Protein AF-A0A8J2UKG7-F1 (afdb_monomer_lite)

pLDDT: mean 88.32, std 14.39, range [40.34, 97.06]

Radius of gyration: 12.2 Å; chains: 1; bounding box: 22×23×39 Å

Sequence (58 aa):
MTYYLIYQENELRLIPIRTEQEEDFCQRFAQRILASGTSPLEALQVFDALPLVFCDGL

Structure (mmCIF, N/CA/C/O backbone):
data_AF-A0A8J2UKG7-F1
#
_entry.id   AF-A0A8J2UKG7-F1
#
loop_
_atom_site.group_PDB
_atom_site.id
_atom_site.type_symbol
_atom_site.label_atom_id
_atom_site.label_alt_id
_atom_site.label_comp_id
_atom_site.label_asym_id
_atom_site.label_entity_id
_atom_site.label_seq_id
_atom_site.pdbx_PDB_ins_code
_atom_site.Cartn_x
_atom_site.Cartn_y
_atom_site.Cartn_z
_atom_site.occupancy
_atom_site.B_iso_or_equiv
_atom_site.auth_seq_id
_atom_site.auth_comp_id
_atom_site.auth_asym_id
_atom_site.auth_atom_id
_atom_site.pdbx_PDB_model_num
ATOM 1 N N . MET 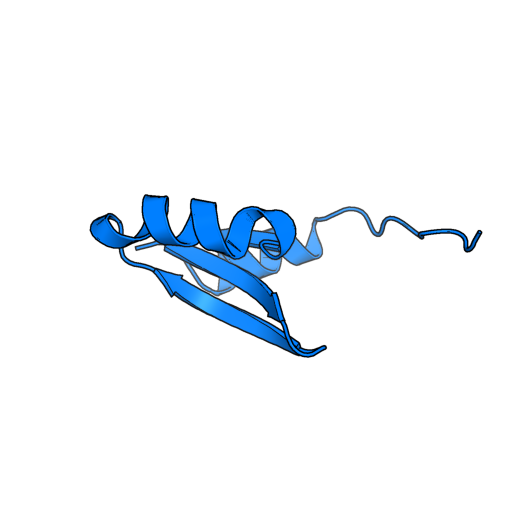A 1 1 ? -0.862 1.700 11.507 1.00 89.88 1 MET A N 1
ATOM 2 C CA . MET A 1 1 ? -1.778 1.918 10.367 1.00 89.88 1 MET A CA 1
ATOM 3 C C . MET A 1 1 ? -0.908 2.180 9.164 1.00 89.88 1 MET A C 1
ATOM 5 O O . MET A 1 1 ? -0.040 3.039 9.248 1.00 89.88 1 MET A O 1
ATOM 9 N N . THR A 1 2 ? -1.109 1.403 8.112 1.00 95.12 2 THR A N 1
ATOM 10 C CA . THR A 1 2 ? -0.234 1.324 6.943 1.00 95.12 2 THR A CA 1
ATOM 11 C C . THR A 1 2 ? -1.098 1.531 5.708 1.00 95.12 2 THR A C 1
ATOM 13 O O . THR A 1 2 ? -2.202 0.999 5.620 1.00 95.12 2 THR A O 1
ATOM 16 N N . TYR A 1 3 ? -0.641 2.345 4.770 1.00 97.06 3 TYR A N 1
ATOM 17 C CA . TYR A 1 3 ? -1.323 2.613 3.513 1.00 97.06 3 TYR A CA 1
ATOM 18 C C . TYR A 1 3 ? -0.693 1.754 2.433 1.00 97.06 3 TYR A C 1
ATOM 20 O O . TYR A 1 3 ? 0.509 1.852 2.206 1.00 97.06 3 TYR A O 1
ATOM 28 N N . TYR A 1 4 ? -1.502 0.943 1.763 1.00 96.50 4 TYR A N 1
ATOM 29 C CA . TYR A 1 4 ? -1.067 0.116 0.645 1.00 96.50 4 TYR A CA 1
ATOM 30 C C . TYR A 1 4 ? -1.615 0.674 -0.656 1.00 96.50 4 TYR A C 1
ATOM 32 O O . TYR A 1 4 ? -2.815 0.930 -0.769 1.00 96.50 4 TYR A O 1
ATOM 40 N N . LEU A 1 5 ? -0.744 0.836 -1.643 1.00 96.12 5 LEU A N 1
ATOM 41 C CA . LEU A 1 5 ? -1.138 1.091 -3.016 1.00 96.12 5 LEU A CA 1
ATOM 42 C C . LEU A 1 5 ? -1.254 -0.251 -3.736 1.00 96.12 5 LEU A C 1
ATOM 44 O O . LEU A 1 5 ? -0.278 -1.000 -3.806 1.00 96.12 5 LEU A O 1
ATOM 48 N N . ILE A 1 6 ? -2.438 -0.555 -4.261 1.00 95.62 6 ILE A N 1
ATOM 49 C CA . ILE A 1 6 ? -2.694 -1.776 -5.025 1.00 95.62 6 ILE A CA 1
ATOM 50 C C . ILE A 1 6 ? -3.170 -1.461 -6.442 1.00 95.62 6 ILE A C 1
ATOM 52 O O . ILE A 1 6 ? -3.805 -0.430 -6.671 1.00 95.62 6 ILE A O 1
ATOM 56 N N . TYR A 1 7 ? -2.929 -2.385 -7.370 1.00 92.31 7 TYR A N 1
ATOM 57 C CA . TYR A 1 7 ? -3.569 -2.393 -8.684 1.00 92.31 7 TYR A CA 1
ATOM 58 C C . TYR A 1 7 ? -4.716 -3.404 -8.711 1.00 92.31 7 TYR A C 1
ATOM 60 O O . TYR A 1 7 ? -4.517 -4.606 -8.510 1.00 92.31 7 TYR A O 1
ATOM 68 N N . GLN A 1 8 ? -5.937 -2.928 -8.936 1.00 90.75 8 GLN A N 1
ATOM 69 C CA . GLN A 1 8 ? -7.127 -3.768 -9.001 1.00 90.75 8 GLN A CA 1
ATOM 70 C C . GLN A 1 8 ? -8.131 -3.172 -9.986 1.00 90.75 8 GLN A C 1
ATOM 72 O O . GLN A 1 8 ? -8.344 -1.969 -9.982 1.00 90.75 8 GLN A O 1
ATOM 77 N N . GLU A 1 9 ? -8.762 -4.018 -10.809 1.00 89.56 9 GLU A N 1
ATOM 78 C CA . GLU A 1 9 ? -9.815 -3.591 -11.755 1.00 89.56 9 GLU A CA 1
ATOM 79 C C . GLU A 1 9 ? -9.349 -2.500 -12.740 1.00 89.56 9 GLU A C 1
ATOM 81 O O . GLU A 1 9 ? -10.127 -1.659 -13.169 1.00 89.56 9 GLU A O 1
ATOM 86 N N . ASN A 1 10 ? -8.070 -2.546 -13.129 1.00 86.75 10 ASN A N 1
ATOM 87 C CA . ASN A 1 10 ? -7.387 -1.533 -13.941 1.00 86.75 10 ASN A CA 1
ATOM 88 C C . ASN A 1 10 ? -7.257 -0.145 -13.289 1.00 86.75 10 ASN A C 1
ATOM 90 O O . ASN A 1 10 ? -6.912 0.820 -13.971 1.00 86.75 10 ASN A O 1
ATOM 94 N N . GLU A 1 11 ? -7.455 -0.046 -11.975 1.00 91.94 11 GLU A N 1
ATOM 95 C CA . GLU A 1 11 ? -7.323 1.191 -11.210 1.00 91.94 11 GLU A CA 1
ATOM 96 C C . GLU A 1 11 ? -6.279 1.058 -10.091 1.00 91.94 11 GLU A C 1
ATOM 98 O O . GLU A 1 11 ? -6.104 0.002 -9.472 1.00 91.94 11 GLU A O 1
ATOM 103 N N . LEU A 1 12 ? -5.584 2.165 -9.810 1.00 92.81 12 LEU A N 1
ATOM 104 C CA . LEU A 1 12 ? -4.730 2.292 -8.632 1.00 92.81 12 LEU A CA 1
ATOM 105 C C . LEU A 1 12 ? -5.587 2.678 -7.430 1.00 92.81 12 LEU A C 1
ATOM 107 O O . LEU A 1 12 ? -6.291 3.688 -7.451 1.00 92.81 12 LEU A O 1
ATOM 111 N N . ARG A 1 13 ? -5.509 1.887 -6.360 1.00 95.12 13 ARG A N 1
ATOM 112 C CA . ARG A 1 13 ? 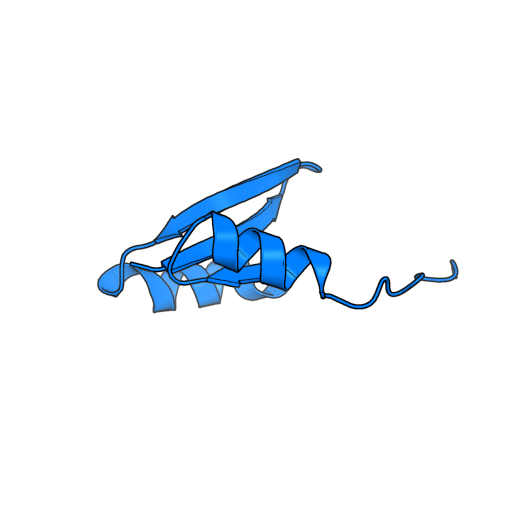-6.283 2.109 -5.136 1.00 95.12 13 ARG A CA 1
ATOM 113 C C . ARG A 1 13 ? -5.353 2.214 -3.944 1.00 95.12 13 ARG A C 1
ATOM 115 O O . ARG A 1 13 ? -4.524 1.336 -3.722 1.00 95.12 13 ARG A O 1
ATOM 122 N N . LEU A 1 14 ? -5.529 3.270 -3.157 1.00 95.88 14 LEU A N 1
ATOM 123 C CA . LEU A 1 14 ? -4.838 3.447 -1.887 1.00 95.88 14 LEU A CA 1
ATOM 124 C C . LEU A 1 14 ? -5.751 2.988 -0.749 1.00 95.88 14 LEU A C 1
ATOM 126 O O . LEU A 1 14 ? -6.821 3.561 -0.539 1.00 95.88 14 LEU A O 1
ATOM 130 N N . ILE A 1 15 ? -5.336 1.958 -0.019 1.00 95.56 15 ILE A N 1
ATOM 131 C CA . ILE A 1 15 ? -6.140 1.340 1.034 1.00 95.56 15 ILE A CA 1
ATOM 132 C C . ILE A 1 15 ? -5.443 1.529 2.385 1.00 95.56 15 ILE A C 1
ATOM 134 O O . ILE A 1 15 ? -4.325 1.044 2.568 1.00 95.56 15 ILE A O 1
ATOM 138 N N . PRO A 1 16 ? -6.084 2.217 3.345 1.00 96.94 16 PRO A N 1
ATOM 139 C CA . PRO A 1 16 ? -5.604 2.256 4.716 1.00 96.94 16 PRO A CA 1
ATOM 140 C C . PRO A 1 16 ? -5.902 0.933 5.432 1.00 96.94 16 PRO A C 1
ATOM 142 O O . PRO A 1 16 ? -7.058 0.528 5.538 1.00 96.94 16 PRO A O 1
ATOM 145 N N . ILE A 1 17 ? -4.871 0.295 5.977 1.00 96.31 17 ILE A N 1
ATOM 146 C CA . ILE A 1 17 ? -4.951 -0.977 6.695 1.00 96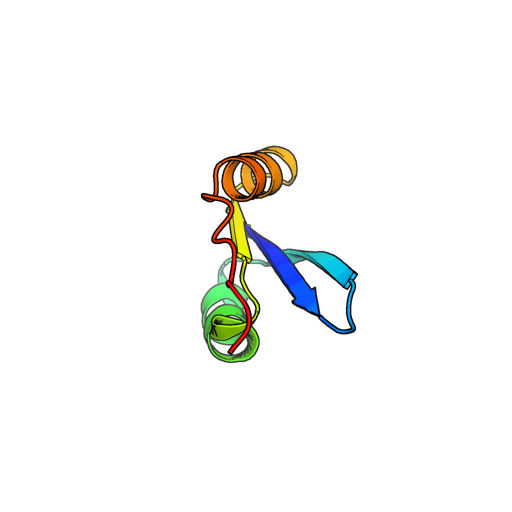.31 17 ILE A CA 1
ATOM 147 C C . ILE A 1 17 ? -4.469 -0.790 8.133 1.00 96.31 17 ILE A C 1
ATOM 149 O O . ILE A 1 17 ? -3.470 -0.120 8.416 1.00 96.31 17 ILE A O 1
ATOM 153 N N . ARG A 1 18 ? -5.221 -1.349 9.080 1.00 95.81 18 ARG A N 1
ATOM 154 C CA . ARG A 1 18 ? -4.815 -1.385 10.487 1.00 95.81 18 ARG A CA 1
ATOM 155 C C . ARG A 1 18 ? -3.849 -2.542 10.721 1.00 95.81 18 ARG A C 1
ATOM 157 O O . ARG A 1 18 ? -3.894 -3.531 10.000 1.00 95.81 18 ARG A O 1
ATOM 164 N N . THR A 1 19 ? -3.005 -2.425 11.741 1.00 93.38 19 THR A N 1
ATOM 165 C CA . THR A 1 19 ? -1.941 -3.403 12.017 1.00 93.38 19 THR A CA 1
ATOM 166 C C . THR A 1 19 ? -2.502 -4.807 12.249 1.00 93.38 19 THR A C 1
ATOM 168 O O . THR A 1 19 ? -1.942 -5.779 11.761 1.00 93.38 19 THR A O 1
ATOM 171 N N . GLU A 1 20 ? -3.659 -4.926 12.901 1.00 96.38 20 GLU A N 1
ATOM 172 C CA . GLU A 1 20 ? -4.330 -6.208 13.132 1.00 96.38 20 GLU A CA 1
ATOM 173 C C . GLU A 1 20 ? -4.899 -6.874 11.862 1.00 96.38 20 GLU A C 1
ATOM 175 O O . GLU A 1 20 ? -5.251 -8.045 11.901 1.00 96.38 20 GLU A O 1
ATOM 180 N N . GLN A 1 21 ? -4.997 -6.149 10.742 1.00 94.38 21 GLN A N 1
ATOM 181 C CA . GLN A 1 21 ? -5.499 -6.648 9.451 1.00 94.38 21 GLN A CA 1
ATOM 182 C C . GLN A 1 21 ? -4.385 -6.810 8.407 1.00 94.38 21 GLN A C 1
ATOM 184 O O . GLN A 1 21 ? -4.646 -7.243 7.284 1.00 94.38 21 GLN A O 1
ATOM 189 N N . GLU A 1 22 ? -3.158 -6.413 8.746 1.00 93.75 22 GLU A N 1
ATOM 190 C CA . GLU A 1 22 ? -2.051 -6.286 7.801 1.00 93.75 22 GLU A CA 1
ATOM 191 C C . GLU A 1 22 ? -1.619 -7.640 7.238 1.00 93.75 22 GLU A C 1
ATOM 193 O O . GLU A 1 22 ? -1.430 -7.771 6.031 1.00 93.75 22 GLU A O 1
ATOM 198 N N . GLU A 1 23 ? -1.543 -8.663 8.090 1.00 94.81 23 GLU A N 1
ATOM 199 C CA . GLU A 1 23 ? -1.154 -10.013 7.684 1.00 94.81 23 GLU A CA 1
ATOM 200 C C . GLU A 1 23 ? -2.154 -10.615 6.685 1.00 94.81 23 GLU A C 1
ATOM 202 O O . GLU A 1 23 ? -1.771 -10.996 5.577 1.00 94.81 23 GLU A O 1
ATOM 207 N N . ASP A 1 24 ? -3.447 -10.599 7.021 1.00 95.75 24 ASP A N 1
ATOM 208 C CA . ASP A 1 24 ? -4.520 -11.083 6.145 1.00 95.75 24 ASP A CA 1
ATOM 209 C C . ASP A 1 24 ? -4.580 -10.307 4.821 1.00 95.75 24 ASP A C 1
ATOM 211 O O . ASP A 1 24 ? -4.807 -10.882 3.750 1.00 95.75 24 ASP A O 1
ATOM 215 N N . PHE A 1 25 ? -4.383 -8.986 4.870 1.00 94.69 25 PHE A N 1
ATOM 216 C CA . PHE A 1 25 ? -4.368 -8.145 3.678 1.00 94.69 25 PHE A CA 1
ATOM 217 C C . PHE A 1 25 ? -3.188 -8.496 2.769 1.00 94.69 25 PHE A C 1
ATOM 219 O O . PHE A 1 25 ? -3.383 -8.761 1.581 1.00 94.69 25 PHE A O 1
ATOM 226 N N . CYS A 1 26 ? -1.978 -8.561 3.321 1.00 93.12 26 CYS A N 1
ATOM 227 C CA . CYS A 1 26 ? -0.777 -8.914 2.575 1.00 93.12 26 CYS A CA 1
ATOM 228 C C . CYS A 1 26 ? -0.888 -10.312 1.961 1.00 93.12 26 CYS A C 1
ATOM 230 O O . CYS A 1 26 ? -0.552 -10.476 0.792 1.00 93.12 26 CYS A O 1
ATOM 232 N N . GLN A 1 27 ? -1.442 -11.298 2.672 1.00 94.50 27 GLN A N 1
ATOM 233 C CA . GLN A 1 27 ? -1.664 -12.638 2.118 1.00 94.50 27 GLN A CA 1
ATOM 234 C C . GLN A 1 27 ? -2.634 -12.629 0.927 1.00 94.50 27 GLN A C 1
ATOM 236 O O . GLN A 1 27 ? -2.386 -13.284 -0.086 1.00 94.50 27 GLN A O 1
ATOM 241 N N . ARG A 1 28 ? -3.733 -11.869 1.010 1.00 93.62 28 ARG A N 1
ATOM 242 C CA . ARG A 1 28 ? -4.765 -11.825 -0.042 1.00 93.62 28 ARG A CA 1
ATOM 243 C C . ARG A 1 28 ? -4.374 -10.986 -1.255 1.00 93.62 28 ARG A C 1
ATOM 245 O O . ARG A 1 28 ? -4.818 -11.284 -2.363 1.00 93.62 28 ARG A O 1
ATOM 252 N N . PHE A 1 29 ? -3.591 -9.931 -1.052 1.00 91.88 29 PHE A N 1
ATOM 253 C CA . PHE A 1 29 ? -3.282 -8.929 -2.073 1.00 91.88 29 PHE A CA 1
ATOM 254 C C . PHE A 1 29 ? -1.799 -8.887 -2.461 1.00 91.88 29 PHE A C 1
ATOM 256 O O . PHE A 1 29 ? -1.432 -8.011 -3.236 1.00 91.88 29 PHE A O 1
ATOM 263 N N . ALA A 1 30 ? -0.968 -9.838 -2.013 1.00 89.50 30 ALA A N 1
ATOM 264 C CA . ALA A 1 30 ? 0.482 -9.879 -2.257 1.00 89.50 30 ALA A CA 1
ATOM 265 C C . ALA A 1 30 ? 0.889 -9.511 -3.694 1.00 89.50 30 ALA A C 1
ATOM 267 O O . ALA A 1 30 ? 1.735 -8.652 -3.897 1.00 89.50 30 ALA A O 1
ATOM 268 N N . GLN A 1 31 ? 0.251 -10.120 -4.700 1.00 89.19 31 GLN A N 1
ATOM 269 C CA . GLN A 1 31 ? 0.581 -9.902 -6.118 1.00 89.19 31 GLN A CA 1
ATOM 270 C C . GLN A 1 31 ? 0.057 -8.579 -6.696 1.00 89.19 31 GLN A C 1
ATOM 272 O O . GLN A 1 31 ? 0.369 -8.230 -7.830 1.00 89.19 31 GLN A O 1
ATOM 277 N N . ARG A 1 32 ? -0.796 -7.876 -5.952 1.00 92.69 32 ARG A N 1
ATOM 278 C CA . ARG A 1 32 ? -1.435 -6.620 -6.359 1.00 92.69 32 ARG A CA 1
ATOM 279 C C . ARG A 1 32 ? -0.861 -5.417 -5.629 1.00 92.69 32 ARG A C 1
ATOM 281 O O . ARG A 1 32 ? -1.114 -4.300 -6.067 1.00 92.69 32 ARG A O 1
ATOM 288 N N . ILE A 1 33 ? -0.148 -5.632 -4.524 1.00 94.44 33 ILE A N 1
ATOM 289 C CA . ILE A 1 33 ? 0.519 -4.577 -3.766 1.00 94.44 33 ILE A CA 1
ATOM 290 C C . ILE A 1 33 ? 1.695 -4.062 -4.586 1.00 94.44 33 ILE A C 1
ATOM 292 O O . ILE A 1 33 ? 2.589 -4.813 -4.960 1.00 94.44 33 ILE A O 1
ATOM 296 N N . LEU A 1 34 ? 1.669 -2.762 -4.850 1.00 94.38 34 LEU A N 1
ATOM 297 C CA . LEU A 1 34 ? 2.709 -2.054 -5.583 1.00 94.38 34 LEU A CA 1
ATOM 298 C C . LEU A 1 34 ? 3.648 -1.327 -4.624 1.00 94.38 34 LEU A C 1
ATOM 300 O O . LEU A 1 34 ? 4.859 -1.376 -4.789 1.00 94.38 34 LEU A O 1
ATOM 304 N N . ALA A 1 35 ? 3.090 -0.666 -3.610 1.00 94.88 35 ALA A N 1
ATOM 305 C CA . ALA A 1 35 ? 3.851 0.099 -2.630 1.00 94.88 35 ALA A CA 1
ATOM 306 C C . ALA A 1 35 ? 3.116 0.165 -1.288 1.00 94.88 35 ALA A C 1
ATOM 308 O O . ALA A 1 35 ? 1.905 -0.065 -1.210 1.00 94.88 35 ALA A O 1
ATOM 309 N N . SER A 1 36 ? 3.843 0.523 -0.233 1.00 95.69 36 SER A N 1
ATOM 310 C CA . SER A 1 36 ? 3.288 0.759 1.098 1.00 95.69 36 SER A CA 1
ATOM 311 C C . SER A 1 36 ? 3.976 1.931 1.789 1.00 95.69 36 SER A C 1
ATOM 313 O O . SER A 1 36 ? 5.142 2.202 1.519 1.00 95.69 36 SER A O 1
ATOM 315 N N . GLY A 1 37 ? 3.284 2.584 2.720 1.00 95.50 37 GLY A N 1
ATOM 316 C CA . GLY A 1 37 ? 3.848 3.645 3.554 1.00 95.50 37 GLY A CA 1
ATOM 317 C C . GLY A 1 37 ? 3.032 3.887 4.821 1.00 95.50 37 GLY A C 1
ATOM 318 O O . GLY A 1 37 ? 1.894 3.437 4.950 1.00 95.50 37 GLY A O 1
ATOM 319 N N . THR A 1 38 ? 3.589 4.628 5.770 1.00 95.62 38 THR A N 1
ATOM 320 C CA . THR A 1 38 ? 2.899 5.048 7.002 1.00 95.62 38 THR A CA 1
ATOM 321 C C . THR A 1 38 ? 1.941 6.222 6.771 1.00 95.62 38 THR A C 1
ATOM 323 O O . THR A 1 38 ? 1.093 6.518 7.614 1.00 95.62 38 THR A O 1
ATOM 326 N N . SER A 1 39 ? 2.016 6.855 5.597 1.00 96.06 39 SER A N 1
ATOM 327 C CA . SER A 1 39 ? 1.100 7.899 5.134 1.00 96.06 39 SER A CA 1
ATOM 328 C C . SER A 1 39 ? 0.731 7.714 3.653 1.00 96.06 39 SER A C 1
ATOM 330 O O . SER A 1 39 ? 1.473 7.055 2.918 1.00 96.06 39 SER A O 1
ATOM 332 N N . PRO A 1 40 ? -0.371 8.328 3.174 1.00 94.62 40 PRO A N 1
ATOM 333 C CA . PRO A 1 40 ? -0.710 8.343 1.751 1.00 94.62 40 PRO A CA 1
ATOM 334 C C . PRO A 1 40 ? 0.416 8.875 0.865 1.00 94.62 40 PRO A C 1
ATOM 336 O O . PRO A 1 40 ? 0.686 8.317 -0.194 1.00 94.62 40 PRO A O 1
ATOM 339 N N . LEU A 1 41 ? 1.076 9.946 1.314 1.00 95.69 41 LEU A N 1
ATOM 340 C CA . LEU A 1 41 ? 2.152 10.591 0.570 1.00 95.69 41 LEU A CA 1
ATOM 341 C C . LEU A 1 41 ? 3.358 9.662 0.431 1.00 95.69 41 LEU A C 1
ATOM 343 O O . LEU A 1 41 ? 3.879 9.507 -0.666 1.00 95.69 41 LEU A O 1
ATOM 347 N N . GLU A 1 42 ? 3.762 9.014 1.522 1.00 96.12 42 GLU A N 1
ATOM 348 C CA . GLU A 1 42 ? 4.889 8.079 1.520 1.00 96.12 42 GLU A CA 1
ATOM 349 C C . GLU A 1 42 ? 4.628 6.884 0.596 1.00 96.12 42 GLU A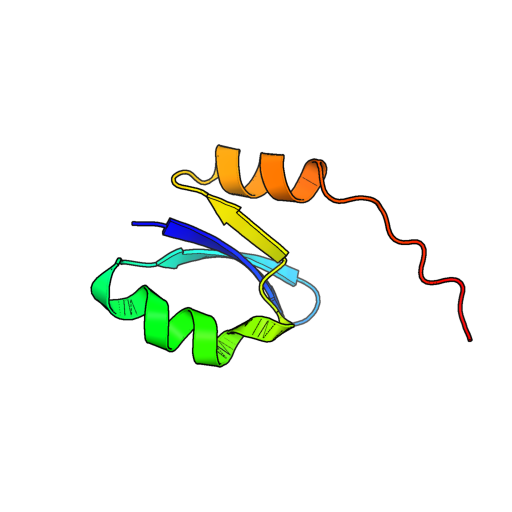 C 1
ATOM 351 O O . GLU A 1 42 ? 5.485 6.535 -0.208 1.00 96.12 42 GLU A O 1
ATOM 356 N N . ALA A 1 43 ? 3.425 6.300 0.636 1.00 94.75 43 ALA A N 1
ATOM 357 C CA . ALA A 1 43 ? 3.071 5.186 -0.246 1.00 94.75 43 ALA A CA 1
ATOM 358 C C . ALA A 1 43 ? 3.143 5.575 -1.736 1.00 94.75 43 ALA A C 1
ATOM 360 O O . ALA A 1 43 ? 3.603 4.785 -2.561 1.00 94.75 43 ALA A O 1
ATOM 361 N N . LEU A 1 44 ? 2.728 6.800 -2.081 1.00 93.94 44 LEU A N 1
ATOM 362 C CA . LEU A 1 44 ? 2.838 7.334 -3.442 1.00 93.94 44 LEU A CA 1
ATOM 363 C C . LEU A 1 44 ? 4.288 7.635 -3.834 1.00 93.94 44 LEU A C 1
ATOM 365 O O . LEU A 1 44 ? 4.673 7.347 -4.959 1.00 93.94 44 LEU A O 1
ATOM 369 N N . GLN A 1 45 ? 5.099 8.172 -2.920 1.00 94.94 45 GLN A N 1
ATOM 370 C CA . GLN A 1 45 ? 6.523 8.426 -3.164 1.00 94.94 45 GLN A CA 1
ATOM 371 C C . GLN A 1 45 ? 7.302 7.132 -3.402 1.00 94.94 45 GLN A C 1
ATOM 373 O O . GLN A 1 45 ? 8.139 7.077 -4.298 1.00 94.94 4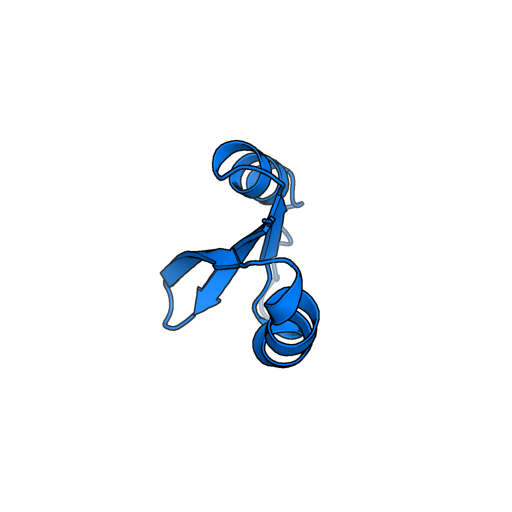5 GLN A O 1
ATOM 378 N N . VAL A 1 46 ? 7.011 6.081 -2.630 1.00 93.56 46 VAL A N 1
ATOM 379 C CA . VAL A 1 46 ? 7.601 4.753 -2.841 1.00 93.56 46 VAL A CA 1
ATOM 380 C C . VAL A 1 46 ? 7.202 4.211 -4.210 1.00 93.56 46 VAL A C 1
ATOM 382 O O . VAL A 1 46 ? 8.062 3.696 -4.914 1.00 93.56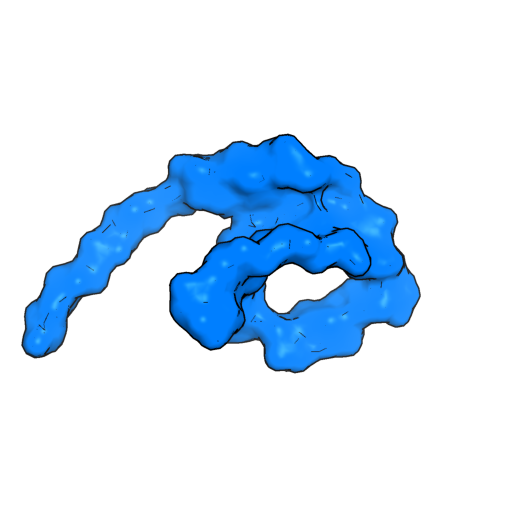 46 VAL A O 1
ATOM 385 N N . PHE A 1 47 ? 5.933 4.361 -4.604 1.00 92.31 47 PHE A N 1
ATOM 386 C CA . PHE A 1 47 ? 5.463 3.949 -5.927 1.00 92.31 47 PHE A CA 1
ATOM 387 C C . PHE A 1 47 ? 6.154 4.711 -7.067 1.00 92.31 47 PHE A C 1
ATOM 389 O O . PHE A 1 47 ? 6.598 4.086 -8.023 1.00 92.31 47 PHE A O 1
ATOM 396 N N . ASP A 1 48 ? 6.289 6.032 -6.951 1.00 90.81 48 ASP A N 1
ATOM 397 C CA . ASP A 1 48 ? 6.945 6.888 -7.951 1.00 90.81 48 ASP A CA 1
ATOM 398 C C . ASP A 1 48 ? 8.450 6.584 -8.088 1.00 90.81 48 ASP A C 1
ATOM 400 O O . ASP A 1 48 ? 9.040 6.743 -9.153 1.00 90.81 48 ASP A O 1
ATOM 404 N N . ALA A 1 49 ? 9.070 6.086 -7.013 1.00 89.50 49 ALA A N 1
ATOM 405 C CA . ALA A 1 49 ? 10.462 5.648 -7.002 1.00 89.50 49 ALA A CA 1
ATOM 406 C C . ALA A 1 49 ? 10.676 4.229 -7.562 1.00 89.50 49 ALA A C 1
ATOM 408 O O . ALA A 1 49 ? 11.830 3.814 -7.723 1.00 89.50 49 ALA A O 1
ATOM 409 N N . LEU A 1 50 ? 9.612 3.464 -7.840 1.00 85.00 50 LEU A N 1
ATOM 410 C CA . LEU A 1 50 ? 9.763 2.144 -8.443 1.00 85.00 50 LEU A CA 1
ATOM 411 C C . LEU A 1 50 ? 10.327 2.298 -9.860 1.00 85.00 50 LEU A C 1
ATOM 413 O O . LEU A 1 50 ? 9.835 3.118 -10.637 1.00 85.00 50 LEU A O 1
ATOM 417 N N . PRO A 1 51 ? 11.347 1.505 -10.235 1.00 77.56 51 PRO A N 1
ATOM 418 C CA . PRO A 1 51 ? 11.848 1.535 -11.595 1.00 77.56 51 PRO A CA 1
ATOM 419 C C . PRO A 1 51 ? 10.703 1.183 -12.546 1.00 77.56 51 PRO A C 1
ATOM 421 O O . PRO A 1 51 ? 10.030 0.167 -12.360 1.00 77.56 51 PRO A O 1
ATOM 424 N N . LEU A 1 52 ? 10.496 2.014 -13.571 1.00 67.25 52 LEU A N 1
ATOM 425 C CA . LEU A 1 52 ? 9.638 1.678 -14.701 1.00 67.25 52 LEU A CA 1
ATOM 426 C C . LEU A 1 52 ? 10.241 0.448 -15.381 1.00 67.25 52 LEU A C 1
ATOM 428 O O . LEU A 1 52 ? 11.134 0.553 -16.223 1.00 67.25 52 LEU A O 1
ATOM 432 N N . VAL A 1 53 ? 9.791 -0.735 -14.973 1.00 61.47 53 VAL A N 1
ATOM 433 C CA . VAL A 1 53 ? 10.096 -1.963 -15.690 1.00 61.47 53 VAL A CA 1
ATOM 434 C C . VAL A 1 53 ? 9.270 -1.888 -16.966 1.00 61.47 53 VAL A C 1
ATOM 436 O O . VAL A 1 53 ? 8.070 -2.157 -16.962 1.00 61.47 53 VAL A O 1
ATOM 439 N N . PHE A 1 54 ? 9.898 -1.448 -18.056 1.00 49.84 54 PHE A N 1
ATOM 440 C CA . PHE A 1 54 ? 9.356 -1.678 -19.385 1.00 49.84 54 PHE A CA 1
ATOM 441 C C . PHE A 1 54 ? 9.272 -3.194 -19.554 1.00 49.84 54 PHE A C 1
ATOM 443 O O . PHE A 1 54 ? 10.281 -3.869 -19.749 1.00 49.84 54 PHE A O 1
ATOM 450 N N . CYS A 1 55 ? 8.070 -3.748 -19.413 1.00 48.53 55 CYS A N 1
ATOM 451 C CA . CYS A 1 55 ? 7.779 -5.066 -19.946 1.00 48.53 55 CYS A CA 1
ATOM 452 C C . CYS A 1 55 ? 7.800 -4.915 -21.469 1.00 48.53 55 CYS A C 1
ATOM 454 O O . CYS A 1 55 ? 6.764 -4.638 -22.073 1.00 48.53 55 CYS A O 1
ATOM 456 N N . ASP A 1 56 ? 8.987 -5.019 -22.071 1.00 45.28 56 ASP A N 1
ATOM 457 C CA . ASP A 1 56 ? 9.101 -5.247 -23.507 1.00 45.28 56 ASP A CA 1
ATOM 458 C C . ASP A 1 56 ? 8.268 -6.491 -23.827 1.00 45.28 56 ASP A C 1
ATOM 460 O O . ASP A 1 56 ? 8.478 -7.569 -23.265 1.00 45.28 56 ASP A O 1
ATOM 464 N N . GLY A 1 57 ? 7.233 -6.275 -24.637 1.00 47.03 57 GLY A N 1
ATOM 465 C CA . GLY A 1 57 ? 6.252 -7.283 -25.003 1.00 47.03 57 GLY A CA 1
ATOM 466 C C . GLY A 1 57 ? 6.919 -8.532 -25.574 1.00 47.03 57 GLY A C 1
ATOM 467 O O . GLY A 1 57 ? 7.782 -8.441 -26.447 1.00 47.03 57 GLY A O 1
ATOM 468 N N . LEU A 1 58 ? 6.486 -9.680 -25.049 1.00 40.34 58 LEU A N 1
ATOM 469 C CA . LEU A 1 58 ? 6.628 -10.996 -25.673 1.00 40.34 58 LEU A CA 1
ATOM 470 C C . LEU A 1 58 ? 6.030 -11.017 -27.085 1.00 40.34 58 LEU A C 1
ATOM 472 O O . LEU A 1 58 ? 4.947 -10.412 -27.269 1.00 40.34 58 LEU A O 1
#

Foldseek 3Di:
DKWWWFQDPNDTDIDDDDPVCVVVCCVVGVVGTQAMDPDPVVRVVRNVPDPPPPPPDD

Organism: NCBI:txid1792502

Secondary structure (DSSP, 8-state):
-EEEEEEETTEEEEEEE-GGGHHHHHHHHTTTEEEEESSHHHHHHHHHTS--------